Protein AF-A0A366HPL9-F1 (afdb_monomer)

Structure (mmCIF, N/CA/C/O backbone):
data_AF-A0A366HPL9-F1
#
_entry.id   AF-A0A366HPL9-F1
#
loop_
_atom_site.group_PDB
_atom_site.id
_atom_site.type_symbol
_atom_site.label_atom_id
_atom_site.label_alt_id
_atom_site.label_comp_id
_atom_site.label_asym_id
_atom_site.label_entity_id
_atom_site.label_seq_id
_atom_site.pdbx_PDB_ins_code
_atom_site.Cartn_x
_atom_site.Cartn_y
_atom_site.Cartn_z
_atom_site.occupancy
_atom_site.B_iso_or_equiv
_atom_site.auth_seq_id
_atom_site.auth_comp_id
_atom_site.auth_asym_id
_atom_site.auth_atom_id
_atom_site.pdbx_PDB_model_num
ATOM 1 N N . MET A 1 1 ? -25.272 -3.912 44.663 1.00 35.50 1 MET A N 1
ATOM 2 C CA . MET A 1 1 ? -25.477 -4.427 43.291 1.00 35.50 1 MET A CA 1
ATOM 3 C C . MET A 1 1 ? -24.813 -3.455 42.332 1.00 35.50 1 MET A C 1
ATOM 5 O O . MET A 1 1 ? -25.297 -2.343 42.187 1.00 35.50 1 MET A O 1
ATOM 9 N N . SER A 1 2 ? -23.649 -3.826 41.796 1.00 45.47 2 SER A N 1
ATOM 10 C CA . SER A 1 2 ? -22.889 -2.999 40.855 1.00 45.47 2 SER A CA 1
ATOM 11 C C . SER A 1 2 ? -23.469 -3.207 39.460 1.00 45.47 2 SER A C 1
ATOM 13 O O . SER A 1 2 ? -23.451 -4.325 38.949 1.00 45.47 2 SER A O 1
ATOM 15 N N . THR A 1 3 ? -24.053 -2.166 38.878 1.00 50.09 3 THR A N 1
ATOM 16 C CA . THR A 1 3 ? -24.554 -2.172 37.503 1.00 50.09 3 THR A CA 1
ATOM 17 C C . THR A 1 3 ? -23.370 -2.077 36.543 1.00 50.09 3 THR A C 1
ATOM 19 O O . THR A 1 3 ? -22.983 -1.008 36.078 1.00 50.09 3 THR A O 1
ATOM 22 N N . THR A 1 4 ? -22.764 -3.217 36.230 1.00 52.72 4 THR A N 1
ATOM 23 C CA . THR A 1 4 ? -21.850 -3.344 35.095 1.00 52.72 4 THR A CA 1
ATOM 24 C C . THR A 1 4 ? -22.645 -3.113 33.812 1.00 52.72 4 THR A C 1
ATOM 26 O O . THR A 1 4 ? -23.398 -3.976 33.386 1.00 52.72 4 THR A O 1
ATOM 29 N N . HIS A 1 5 ? -22.523 -1.925 33.210 1.00 53.41 5 HIS A N 1
ATOM 30 C CA . HIS A 1 5 ? -23.080 -1.611 31.891 1.00 53.41 5 HIS A CA 1
ATOM 31 C C . HIS A 1 5 ? -22.393 -2.466 30.807 1.00 53.41 5 HIS A C 1
ATOM 33 O O . HIS A 1 5 ? -21.278 -2.126 30.405 1.00 53.41 5 HIS A O 1
ATOM 39 N N . PRO A 1 6 ? -23.032 -3.518 30.259 1.00 53.22 6 PRO A N 1
ATOM 40 C CA . PRO A 1 6 ? -22.385 -4.401 29.287 1.00 53.22 6 PRO A CA 1
ATOM 41 C C . PRO A 1 6 ? -22.342 -3.768 27.885 1.00 53.22 6 PRO A C 1
ATOM 43 O O . PRO A 1 6 ? -21.485 -4.089 27.073 1.00 53.22 6 PRO A O 1
ATOM 46 N N . GLY A 1 7 ? -23.241 -2.821 27.588 1.00 58.72 7 GLY A N 1
ATOM 47 C CA . GLY A 1 7 ? -23.465 -2.334 26.220 1.00 58.72 7 GLY A CA 1
ATOM 48 C C . GLY A 1 7 ? -22.415 -1.368 25.656 1.00 58.72 7 GLY A C 1
ATOM 49 O O . GLY A 1 7 ? -22.238 -1.310 24.443 1.00 58.72 7 GLY A O 1
ATOM 50 N N . LYS A 1 8 ? -21.693 -0.610 26.494 1.00 62.06 8 LYS A N 1
ATOM 51 C CA . LYS A 1 8 ? -20.761 0.435 26.010 1.00 62.06 8 LYS A CA 1
ATOM 52 C C . LYS A 1 8 ? -19.436 -0.135 25.499 1.00 62.06 8 LYS A C 1
ATOM 54 O O . LYS A 1 8 ? -18.871 0.396 24.548 1.00 62.06 8 LYS A O 1
ATOM 59 N N . SER A 1 9 ? -18.959 -1.223 26.108 1.00 72.56 9 SER A N 1
ATOM 60 C CA . SER A 1 9 ? -17.674 -1.834 25.753 1.00 72.56 9 SER A CA 1
ATOM 61 C C . SER A 1 9 ? -17.713 -2.466 24.362 1.00 72.56 9 SER A C 1
ATOM 63 O O . SER A 1 9 ? -16.798 -2.238 23.579 1.00 72.56 9 SER A O 1
ATOM 65 N N . HIS A 1 10 ? -18.798 -3.162 24.012 1.00 78.94 10 HI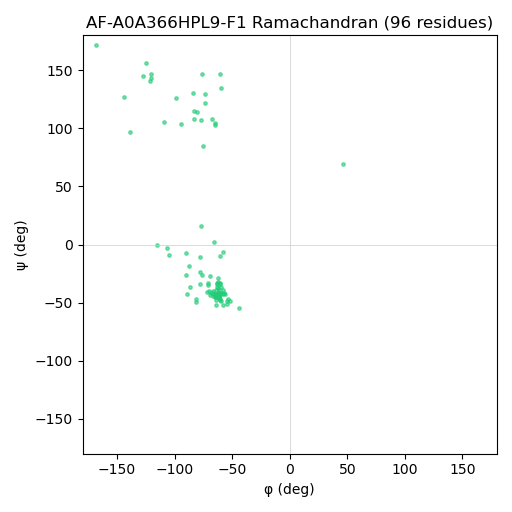S A N 1
ATOM 66 C CA . HIS A 1 10 ? -18.928 -3.800 22.701 1.00 78.94 10 HIS A CA 1
ATOM 67 C C . HIS A 1 10 ? -18.947 -2.790 21.551 1.00 78.94 10 HIS A C 1
ATOM 69 O O . HIS A 1 10 ? -18.274 -3.001 20.547 1.00 78.94 10 HIS A O 1
ATOM 75 N N . ILE A 1 11 ? -19.664 -1.673 21.703 1.00 85.06 11 ILE A N 1
ATOM 76 C CA . ILE A 1 11 ? -19.729 -0.623 20.675 1.00 85.06 11 ILE A CA 1
ATOM 77 C C . ILE A 1 11 ? -18.346 -0.002 20.448 1.00 85.06 11 ILE A C 1
ATOM 79 O O . ILE A 1 11 ? -17.932 0.166 19.303 1.00 85.06 11 ILE A O 1
ATOM 83 N N . ALA A 1 12 ? -17.611 0.285 21.526 1.00 87.00 12 ALA A N 1
ATOM 84 C CA . ALA A 1 12 ? -16.253 0.812 21.431 1.00 87.00 12 ALA A CA 1
ATOM 85 C C . ALA A 1 12 ? -15.305 -0.173 20.728 1.00 87.00 12 ALA A C 1
ATOM 87 O O . ALA A 1 12 ? -14.525 0.234 19.870 1.00 87.00 12 ALA A O 1
ATOM 88 N N . THR A 1 13 ? -15.406 -1.470 21.033 1.00 90.25 13 THR A N 1
ATOM 89 C CA . THR A 1 13 ? -14.624 -2.513 20.357 1.00 90.25 13 THR A CA 1
ATOM 90 C C . THR A 1 13 ? -14.937 -2.580 18.864 1.00 90.25 13 THR A C 1
ATOM 92 O O . THR A 1 13 ? -14.014 -2.608 18.056 1.00 90.25 13 THR A O 1
ATOM 95 N N . TRP A 1 14 ? -16.213 -2.557 18.476 1.00 92.62 14 TRP A N 1
ATOM 96 C CA . TRP A 1 14 ? -16.606 -2.575 17.064 1.00 92.62 14 TRP A CA 1
ATOM 97 C C . TRP A 1 14 ? -16.136 -1.332 16.310 1.00 92.62 14 TRP A C 1
ATOM 99 O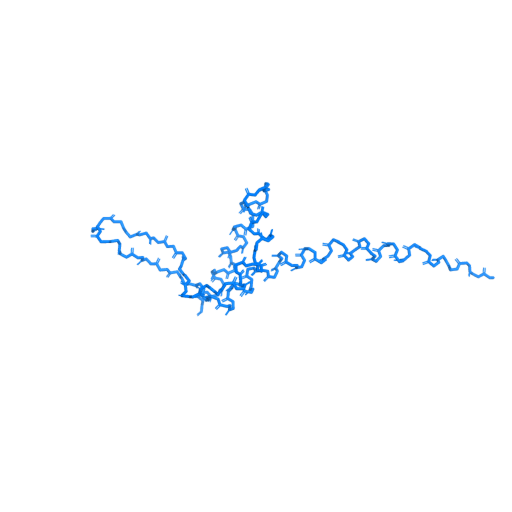 O . TRP A 1 14 ? -15.585 -1.460 15.220 1.00 92.62 14 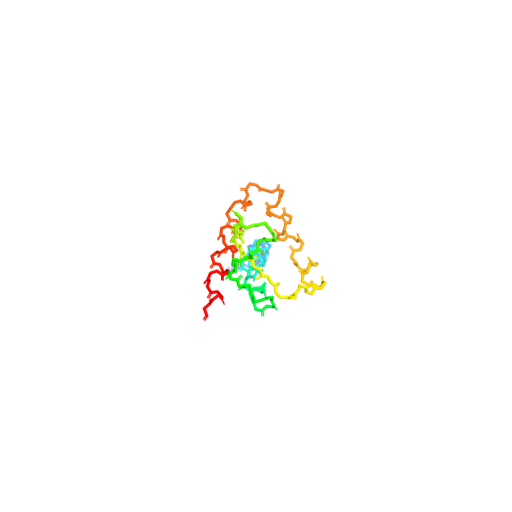TRP A O 1
ATOM 109 N N . ALA A 1 15 ? -16.285 -0.145 16.900 1.00 92.00 15 ALA A N 1
ATOM 110 C CA . ALA A 1 15 ? -15.779 1.093 16.313 1.00 92.00 15 ALA A CA 1
ATOM 111 C C . ALA A 1 15 ? -14.254 1.044 16.119 1.00 92.00 15 ALA A C 1
ATOM 113 O O . ALA A 1 15 ? -13.750 1.439 15.069 1.00 92.00 15 ALA A O 1
ATOM 114 N N . LEU A 1 16 ? -13.524 0.504 17.102 1.00 92.94 16 LEU A N 1
ATOM 115 C CA . LEU A 1 16 ? -12.081 0.324 16.999 1.00 92.94 16 LEU A CA 1
ATOM 116 C C . LEU A 1 16 ? -11.720 -0.655 15.880 1.00 92.94 16 LEU A C 1
ATOM 118 O O . LEU A 1 16 ? -10.831 -0.356 15.097 1.00 92.94 16 LEU A O 1
ATOM 122 N N . LEU A 1 17 ? -12.406 -1.796 15.775 1.00 92.69 17 LEU A N 1
ATOM 123 C CA . LEU A 1 17 ? -12.145 -2.788 14.728 1.00 92.69 17 LEU A CA 1
ATOM 124 C C . LEU A 1 17 ? -12.398 -2.220 13.329 1.00 92.69 17 LEU A C 1
ATOM 126 O O . LEU A 1 17 ? -11.573 -2.414 12.438 1.00 92.69 17 LEU A O 1
ATOM 130 N N . LEU A 1 18 ? -13.491 -1.474 13.154 1.00 93.88 18 LEU A N 1
ATOM 131 C CA . LEU A 1 18 ? -13.831 -0.831 11.883 1.00 93.88 18 LEU A CA 1
ATOM 132 C C . LEU A 1 18 ? -12.782 0.194 11.435 1.00 93.88 18 LEU A C 1
ATOM 134 O O . LEU A 1 18 ? -12.609 0.387 10.237 1.00 93.88 18 LEU A O 1
ATOM 138 N N . LEU A 1 19 ? -12.067 0.826 12.368 1.00 92.81 19 LEU A N 1
ATOM 139 C CA . LEU A 1 19 ? -10.974 1.753 12.057 1.00 92.81 19 LEU A CA 1
ATOM 140 C C . LEU A 1 19 ? -9.621 1.044 11.930 1.00 92.81 19 LEU A C 1
ATOM 142 O O . LEU A 1 19 ? -8.841 1.333 11.025 1.00 92.81 19 LEU A O 1
ATOM 146 N N . ALA A 1 20 ? -9.338 0.109 12.833 1.00 93.94 20 ALA A N 1
ATOM 147 C CA . ALA A 1 20 ? -8.053 -0.563 12.927 1.00 93.94 20 ALA A CA 1
ATOM 148 C C . ALA A 1 20 ? -7.815 -1.507 11.749 1.00 93.94 20 ALA A C 1
ATOM 150 O O . ALA A 1 20 ? -6.701 -1.551 11.242 1.00 93.94 20 ALA A O 1
ATOM 151 N N . VAL A 1 21 ? -8.833 -2.242 11.287 1.00 94.50 21 VAL A N 1
ATOM 152 C CA . VAL A 1 21 ? -8.662 -3.215 10.198 1.00 94.50 21 VAL A CA 1
ATOM 153 C C . VAL A 1 21 ? -8.250 -2.534 8.883 1.00 94.50 21 VAL A C 1
ATOM 155 O O . VAL A 1 21 ? -7.213 -2.922 8.343 1.00 94.50 21 VAL A O 1
ATOM 158 N N . PRO A 1 22 ? -8.949 -1.492 8.385 1.00 92.81 22 PRO A N 1
ATOM 159 C CA . PRO A 1 22 ? -8.513 -0.776 7.185 1.00 92.81 22 PRO A CA 1
ATOM 160 C C . PRO A 1 22 ? -7.143 -0.117 7.355 1.00 92.81 22 PRO A C 1
ATOM 162 O O . PRO A 1 22 ? -6.322 -0.153 6.441 1.00 92.81 22 PRO A O 1
ATOM 165 N N . LEU A 1 23 ? -6.870 0.447 8.538 1.00 93.62 23 LEU A N 1
ATOM 166 C CA . LEU A 1 23 ? -5.592 1.092 8.824 1.00 93.62 23 LEU A CA 1
ATOM 167 C C . LEU A 1 23 ? -4.431 0.090 8.778 1.00 93.62 23 LEU A C 1
ATOM 169 O O . LEU A 1 23 ? -3.420 0.341 8.127 1.00 93.62 23 LEU A O 1
ATOM 173 N N . LEU A 1 24 ? -4.579 -1.060 9.436 1.00 95.00 24 LEU A N 1
ATOM 174 C CA . LEU A 1 24 ? -3.578 -2.127 9.424 1.00 95.00 24 LEU A CA 1
ATOM 175 C C . LEU A 1 24 ? -3.394 -2.709 8.022 1.00 95.00 24 LEU A C 1
ATOM 177 O O . LEU A 1 24 ? -2.264 -2.976 7.616 1.00 95.00 24 LEU A O 1
ATOM 181 N N . TYR A 1 25 ? -4.476 -2.863 7.258 1.00 94.69 25 TYR A N 1
ATOM 182 C CA . TYR A 1 25 ? -4.394 -3.273 5.859 1.00 94.69 25 TYR A CA 1
ATOM 183 C C . TYR A 1 25 ? -3.538 -2.285 5.046 1.00 94.69 25 TYR A C 1
ATOM 185 O O . TYR A 1 25 ? -2.541 -2.684 4.448 1.00 94.69 25 TYR A O 1
ATOM 193 N N . VAL A 1 26 ? -3.828 -0.983 5.115 1.00 94.44 26 VAL A N 1
ATOM 194 C CA . VAL A 1 26 ? -3.050 0.054 4.415 1.00 94.44 26 VAL A CA 1
ATOM 195 C C . VAL A 1 26 ? -1.568 0.033 4.805 1.00 94.44 26 VAL A C 1
ATOM 197 O O . VAL A 1 26 ? -0.698 0.141 3.940 1.00 94.44 26 VAL A O 1
ATOM 200 N N . LEU A 1 27 ? -1.266 -0.147 6.092 1.00 94.25 27 LEU A N 1
ATOM 201 C CA . LEU A 1 27 ? 0.112 -0.196 6.588 1.00 94.25 27 LEU A CA 1
ATOM 202 C C . LEU A 1 27 ? 0.870 -1.457 6.142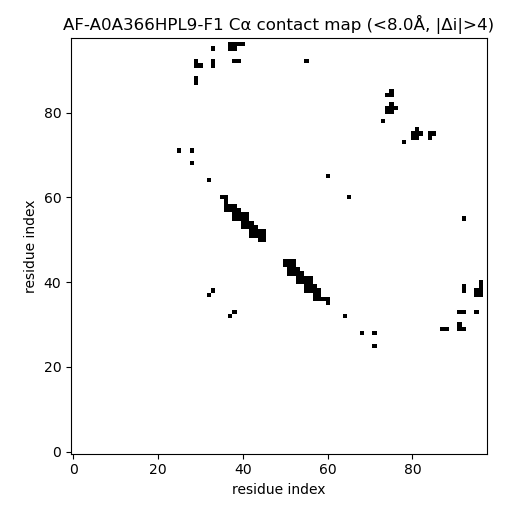 1.00 94.25 27 LEU A C 1
ATOM 204 O O . LEU A 1 27 ? 2.092 -1.431 6.019 1.00 94.25 27 LEU A O 1
ATOM 208 N N . THR A 1 28 ? 0.173 -2.563 5.887 1.00 95.62 28 THR A N 1
ATOM 209 C CA . THR A 1 28 ? 0.811 -3.839 5.524 1.00 95.62 28 THR A CA 1
ATOM 210 C C . THR A 1 28 ? 1.010 -4.013 4.023 1.00 95.62 28 THR A C 1
ATOM 212 O O . THR A 1 28 ? 1.941 -4.712 3.624 1.00 95.62 28 THR A O 1
ATOM 215 N N . VAL A 1 29 ? 0.200 -3.368 3.177 1.00 95.38 29 VAL A N 1
ATOM 216 C CA . VAL A 1 29 ? 0.252 -3.550 1.716 1.00 95.38 29 VAL A CA 1
ATOM 217 C C . VAL A 1 29 ? 1.653 -3.313 1.122 1.00 95.38 29 VAL A C 1
ATOM 219 O O . VAL A 1 29 ? 2.146 -4.219 0.445 1.00 95.38 29 VAL A O 1
ATOM 222 N N . PRO A 1 30 ? 2.366 -2.200 1.390 1.00 93.25 30 PRO A N 1
ATOM 223 C CA . PRO A 1 30 ? 3.708 -2.006 0.831 1.00 93.25 30 PRO A CA 1
ATOM 224 C C . PRO A 1 30 ? 4.737 -3.043 1.297 1.00 93.25 30 PRO A C 1
ATOM 226 O O . PRO A 1 30 ? 5.616 -3.432 0.526 1.00 93.25 30 PRO A O 1
ATOM 229 N N . ALA A 1 31 ? 4.610 -3.537 2.533 1.00 93.44 31 ALA A N 1
ATOM 230 C CA . ALA A 1 31 ? 5.454 -4.615 3.041 1.00 93.44 31 ALA A CA 1
ATOM 231 C C . ALA A 1 31 ? 5.178 -5.936 2.302 1.00 93.44 31 ALA A C 1
ATOM 233 O O . ALA A 1 31 ? 6.114 -6.632 1.910 1.00 93.44 31 ALA A O 1
ATOM 234 N N . VAL A 1 32 ? 3.906 -6.259 2.041 1.00 94.12 32 VAL A N 1
ATOM 235 C CA . VAL A 1 32 ? 3.527 -7.424 1.223 1.00 94.12 32 VAL A CA 1
ATOM 236 C C . VAL A 1 32 ? 4.091 -7.293 -0.192 1.00 94.12 32 VAL A C 1
ATOM 238 O O . VAL A 1 32 ? 4.727 -8.231 -0.671 1.00 94.12 32 VAL A O 1
ATOM 241 N N . MET A 1 33 ? 3.944 -6.126 -0.833 1.00 91.81 33 MET A N 1
ATOM 242 C CA . MET A 1 33 ? 4.539 -5.866 -2.150 1.00 91.81 33 MET A CA 1
ATOM 243 C C . MET A 1 33 ? 6.051 -6.132 -2.129 1.00 91.81 33 MET A C 1
ATOM 245 O O . MET A 1 33 ? 6.551 -6.882 -2.962 1.00 91.81 33 MET A O 1
ATOM 249 N N . CYS A 1 34 ? 6.777 -5.596 -1.144 1.00 90.88 34 CYS A N 1
ATOM 250 C CA . CYS A 1 34 ? 8.212 -5.840 -0.985 1.00 90.88 34 CYS A CA 1
ATOM 251 C C . CYS A 1 34 ? 8.584 -7.329 -0.979 1.00 90.88 34 CYS A C 1
ATOM 253 O O . CYS A 1 34 ? 9.503 -7.741 -1.686 1.00 90.88 34 CYS A O 1
ATOM 255 N N . ILE A 1 35 ? 7.877 -8.128 -0.177 1.00 90.44 35 ILE A N 1
ATOM 256 C CA . ILE A 1 35 ? 8.172 -9.554 0.004 1.00 90.44 35 ILE A CA 1
ATOM 257 C C . ILE A 1 35 ? 7.904 -10.334 -1.287 1.00 90.44 35 ILE A C 1
ATOM 259 O O . ILE A 1 35 ? 8.675 -11.231 -1.636 1.00 90.44 35 ILE A O 1
ATOM 263 N N . VAL A 1 36 ? 6.823 -9.987 -1.989 1.00 91.56 36 VAL A N 1
ATOM 264 C CA . VAL A 1 36 ? 6.344 -10.730 -3.158 1.00 91.56 36 VAL A CA 1
ATOM 265 C C . VAL A 1 36 ? 7.120 -10.366 -4.421 1.00 91.56 36 VAL A C 1
ATOM 267 O O . VAL A 1 36 ? 7.573 -11.267 -5.122 1.00 91.56 36 VAL A O 1
ATOM 270 N N . VAL A 1 37 ? 7.282 -9.071 -4.720 1.00 88.88 37 VAL A N 1
ATOM 271 C CA . VAL A 1 37 ? 7.793 -8.620 -6.031 1.00 88.88 37 VAL A CA 1
ATOM 272 C C . VAL A 1 37 ? 9.241 -8.142 -6.013 1.00 88.88 37 VAL A C 1
ATOM 274 O O . VAL A 1 37 ? 9.799 -7.906 -7.083 1.00 88.88 37 VAL A O 1
ATOM 277 N N . ARG A 1 38 ? 9.837 -8.005 -4.816 1.00 86.00 38 ARG A N 1
ATOM 278 C CA . ARG A 1 38 ? 11.243 -7.626 -4.584 1.00 86.00 38 ARG A CA 1
ATOM 279 C C . ARG A 1 38 ? 11.679 -6.431 -5.443 1.00 86.00 38 ARG A C 1
ATOM 281 O O . ARG A 1 38 ? 12.447 -6.592 -6.391 1.00 86.00 38 ARG A O 1
ATOM 288 N N . PRO A 1 39 ? 11.148 -5.234 -5.147 1.00 85.56 39 PRO A N 1
ATOM 289 C CA . PRO A 1 39 ? 11.458 -4.040 -5.917 1.00 85.56 39 PRO A CA 1
ATOM 290 C C . PRO A 1 39 ? 12.960 -3.759 -5.858 1.00 85.56 39 PRO A C 1
ATOM 292 O O . PRO A 1 39 ? 13.556 -3.792 -4.785 1.00 85.56 39 PRO A O 1
ATOM 295 N N . ARG A 1 40 ? 13.549 -3.453 -7.012 1.00 84.44 40 ARG A N 1
ATOM 296 C CA . ARG A 1 40 ? 14.958 -3.077 -7.144 1.00 84.44 40 ARG A CA 1
ATOM 297 C C . ARG A 1 40 ? 15.091 -1.703 -7.772 1.00 84.44 40 ARG A C 1
ATOM 299 O O . ARG A 1 40 ? 14.357 -1.370 -8.711 1.00 84.44 40 ARG A O 1
ATOM 306 N N . TRP A 1 41 ? 16.033 -0.901 -7.290 1.00 83.06 41 TRP A N 1
ATOM 307 C CA . TRP A 1 41 ? 16.336 0.372 -7.934 1.00 83.06 41 TRP A CA 1
ATOM 308 C C . TRP A 1 41 ? 17.237 0.129 -9.146 1.00 83.06 41 TRP A C 1
ATOM 310 O O . TRP A 1 41 ? 18.390 -0.280 -9.012 1.00 83.06 41 TRP A O 1
ATOM 320 N N . SER A 1 42 ? 16.732 0.387 -10.354 1.00 78.56 42 SER A N 1
ATOM 321 C CA . SER A 1 42 ? 17.518 0.211 -11.578 1.00 78.56 42 SER A CA 1
ATOM 322 C C . SER A 1 42 ? 17.506 1.459 -12.450 1.00 78.56 42 SER A C 1
ATOM 324 O O . SER A 1 42 ? 16.518 2.188 -12.552 1.00 78.56 42 SER A O 1
ATOM 326 N N . GLY A 1 43 ? 18.637 1.706 -13.109 1.00 70.50 43 GLY A N 1
ATOM 327 C CA . GLY A 1 43 ? 18.704 2.606 -14.250 1.00 70.50 43 GLY A CA 1
ATOM 328 C C . GLY A 1 43 ? 18.564 1.785 -15.522 1.00 70.50 43 GLY A C 1
ATOM 329 O O . GLY A 1 43 ? 19.528 1.146 -15.935 1.00 70.50 43 GLY A O 1
ATOM 330 N N . MET A 1 44 ? 17.396 1.811 -16.164 1.00 58.19 44 MET A N 1
ATOM 331 C CA . MET A 1 44 ? 17.277 1.231 -17.501 1.00 58.19 44 MET A CA 1
ATOM 332 C C . MET A 1 44 ? 17.974 2.159 -18.497 1.00 58.19 44 MET A C 1
ATOM 334 O O . MET A 1 44 ? 17.639 3.344 -18.612 1.00 58.19 44 MET A O 1
ATOM 338 N N . ALA A 1 45 ? 18.959 1.626 -19.218 1.00 53.41 45 ALA A N 1
ATOM 339 C CA . ALA A 1 45 ? 19.481 2.286 -20.402 1.00 53.41 45 ALA A CA 1
ATOM 340 C C . ALA A 1 45 ? 18.371 2.269 -21.459 1.00 53.41 45 ALA A C 1
ATOM 342 O O . ALA A 1 45 ? 18.033 1.217 -21.997 1.00 53.41 45 ALA A O 1
ATOM 343 N N . SER A 1 46 ? 17.764 3.423 -21.739 1.00 53.75 46 SER A N 1
ATOM 344 C CA . SER A 1 46 ? 16.888 3.529 -22.904 1.00 53.75 46 SER A CA 1
ATOM 345 C C . SER A 1 46 ? 17.708 3.234 -24.160 1.00 53.75 46 SER A C 1
ATOM 347 O O . SER A 1 46 ? 18.862 3.645 -24.257 1.00 53.75 46 SER A O 1
ATOM 349 N N . ALA A 1 47 ? 17.092 2.630 -25.179 1.00 54.84 47 ALA A N 1
ATOM 350 C CA . ALA A 1 47 ? 17.700 2.445 -26.505 1.00 54.84 47 ALA A CA 1
ATOM 351 C C . ALA A 1 47 ? 18.140 3.768 -27.183 1.00 54.84 47 ALA A C 1
ATOM 353 O O . ALA A 1 47 ? 18.775 3.757 -28.234 1.00 54.84 47 ALA A O 1
ATOM 354 N N . ARG A 1 48 ? 17.813 4.924 -26.585 1.00 52.62 48 ARG A N 1
ATOM 355 C CA . ARG A 1 48 ? 18.358 6.238 -26.933 1.00 52.62 48 ARG A CA 1
ATOM 356 C C . ARG A 1 48 ? 19.487 6.610 -25.959 1.00 52.62 48 ARG A C 1
ATOM 358 O O . ARG A 1 48 ? 19.221 6.687 -24.759 1.00 52.62 48 ARG A O 1
ATOM 365 N N . PRO A 1 49 ? 20.691 6.957 -26.448 1.00 52.69 49 PRO A N 1
ATOM 366 C CA . PRO A 1 49 ? 21.893 7.152 -25.628 1.00 52.69 49 PRO A CA 1
ATOM 367 C C . PRO A 1 49 ? 21.854 8.334 -24.638 1.00 52.69 49 PRO A C 1
ATOM 369 O O . PRO A 1 49 ? 22.835 8.562 -23.941 1.00 52.69 49 PRO A O 1
ATOM 372 N N . SER A 1 50 ? 20.754 9.092 -24.536 1.00 54.06 50 SER A N 1
ATOM 373 C CA . SER A 1 50 ? 20.681 10.316 -23.721 1.00 54.06 50 SER A CA 1
ATOM 374 C C . SER A 1 50 ? 19.718 10.283 -22.527 1.00 54.06 50 SER A C 1
ATOM 376 O O . SER A 1 50 ? 19.634 11.282 -21.814 1.00 54.06 50 SER A O 1
ATOM 378 N N . LYS A 1 51 ? 18.988 9.185 -22.265 1.00 52.72 51 LYS A N 1
ATOM 379 C CA . LYS A 1 51 ? 18.061 9.111 -21.115 1.00 52.72 51 LYS A CA 1
ATOM 380 C C . LYS A 1 51 ? 18.121 7.761 -20.401 1.00 52.72 51 LYS A C 1
ATOM 382 O O . LYS A 1 51 ? 17.450 6.805 -20.784 1.00 52.72 51 LYS A O 1
ATOM 387 N N . THR A 1 52 ? 18.900 7.699 -19.326 1.00 58.62 52 THR A N 1
ATOM 388 C CA . THR A 1 52 ? 18.745 6.671 -18.295 1.00 58.62 52 THR A CA 1
ATOM 389 C C . THR A 1 52 ? 17.550 7.048 -17.423 1.00 58.62 52 THR A C 1
ATOM 391 O O . THR A 1 52 ? 17.606 8.005 -16.651 1.00 58.62 52 THR A O 1
ATOM 394 N N . THR A 1 53 ? 16.441 6.324 -17.562 1.00 64.56 53 THR A N 1
ATOM 395 C CA . THR A 1 53 ? 15.289 6.502 -16.671 1.00 64.56 53 THR A CA 1
ATOM 396 C C . THR A 1 53 ? 15.575 5.685 -15.418 1.00 64.56 53 THR A C 1
ATOM 398 O O . THR A 1 53 ? 15.619 4.456 -15.469 1.00 64.56 53 THR A O 1
ATOM 401 N N . LYS A 1 54 ? 15.862 6.369 -14.306 1.00 74.44 54 LYS A N 1
ATOM 402 C CA . LYS A 1 54 ? 16.036 5.729 -12.997 1.00 74.44 54 LYS A CA 1
ATOM 403 C C . LYS A 1 54 ? 14.666 5.534 -12.367 1.00 74.44 54 LYS A C 1
ATOM 405 O O . LYS A 1 54 ? 13.890 6.487 -12.302 1.00 74.44 54 LYS A O 1
ATOM 410 N N . GLY A 1 55 ? 14.387 4.328 -11.897 1.00 80.75 55 GLY A N 1
ATOM 411 C CA . GLY A 1 55 ? 13.130 4.026 -11.236 1.00 80.75 55 GLY A CA 1
ATOM 412 C C . GLY A 1 55 ? 13.146 2.6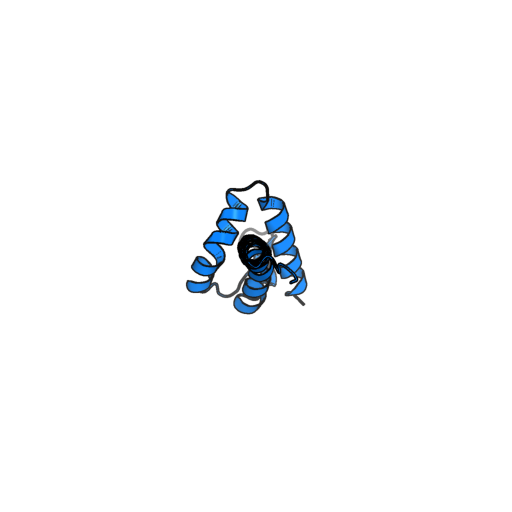76 -10.540 1.00 80.75 55 GLY A C 1
ATOM 413 O O . GLY A 1 55 ? 14.077 1.881 -10.683 1.00 80.75 55 GLY A O 1
ATOM 414 N N . TRP A 1 56 ? 12.083 2.437 -9.783 1.00 82.44 56 TRP A N 1
ATOM 415 C CA . TRP A 1 56 ? 11.803 1.134 -9.205 1.00 82.44 56 TRP A CA 1
ATOM 416 C C . TRP A 1 56 ? 11.322 0.183 -10.294 1.00 82.44 56 TRP A C 1
ATOM 418 O O . TRP A 1 56 ? 10.410 0.513 -11.051 1.00 82.44 56 TRP A O 1
ATOM 428 N N . VAL A 1 57 ? 11.936 -0.991 -10.357 1.00 83.38 57 VAL A N 1
ATOM 429 C CA . VAL A 1 57 ? 11.497 -2.102 -11.202 1.00 83.38 57 VAL A CA 1
ATOM 430 C C . VAL A 1 57 ? 11.190 -3.307 -10.334 1.00 83.38 57 VAL A C 1
ATOM 432 O O . VAL A 1 57 ? 11.837 -3.531 -9.313 1.00 83.38 57 VAL A O 1
ATOM 435 N N . THR A 1 58 ? 10.208 -4.088 -10.760 1.00 83.00 58 THR A N 1
ATOM 436 C CA . THR A 1 58 ? 9.768 -5.322 -10.112 1.00 83.00 58 THR A CA 1
ATOM 437 C C . THR A 1 58 ? 9.919 -6.471 -11.106 1.00 83.00 58 THR A C 1
ATOM 439 O O . THR A 1 58 ? 9.752 -6.272 -12.310 1.00 83.00 58 THR A O 1
ATOM 442 N N . ASP A 1 59 ? 10.299 -7.659 -10.632 1.00 73.88 59 ASP A N 1
ATOM 443 C CA . ASP A 1 59 ? 10.629 -8.776 -11.531 1.00 73.88 59 ASP A CA 1
ATOM 444 C C . ASP A 1 59 ? 9.381 -9.509 -12.035 1.00 73.88 59 ASP A C 1
ATOM 446 O O . ASP A 1 59 ? 9.244 -9.775 -13.228 1.00 73.88 59 ASP A O 1
ATOM 450 N N . HIS A 1 60 ? 8.459 -9.826 -11.127 1.00 83.06 60 HIS A N 1
ATOM 451 C CA . HIS A 1 60 ? 7.210 -10.506 -11.447 1.00 83.06 60 HIS A CA 1
ATOM 452 C C . HIS A 1 60 ? 6.086 -9.975 -10.563 1.00 83.06 60 HIS A C 1
ATOM 454 O O . HIS A 1 60 ? 6.213 -9.958 -9.339 1.00 83.06 60 HIS A O 1
ATOM 460 N N . TRP A 1 61 ? 4.988 -9.552 -11.188 1.00 87.50 61 TRP A N 1
ATOM 461 C CA . TRP A 1 61 ? 3.789 -9.087 -10.500 1.00 87.50 61 TRP A CA 1
ATOM 462 C C . TRP A 1 61 ? 2.670 -10.118 -10.682 1.00 87.50 61 TRP A C 1
ATOM 464 O O . TRP A 1 61 ? 2.130 -10.219 -11.782 1.00 87.50 61 TRP A O 1
ATOM 474 N N . PRO A 1 62 ? 2.335 -10.914 -9.654 1.00 91.69 62 PRO A N 1
ATOM 475 C CA . PRO A 1 62 ? 1.314 -11.941 -9.793 1.00 91.69 62 PRO A CA 1
ATOM 476 C C . PRO A 1 62 ? -0.097 -11.335 -9.790 1.00 91.69 62 PRO A C 1
ATOM 478 O O . PRO A 1 62 ? -0.367 -10.369 -9.075 1.00 91.69 62 PRO A O 1
ATOM 481 N N . ASP A 1 63 ? -1.022 -11.945 -10.533 1.00 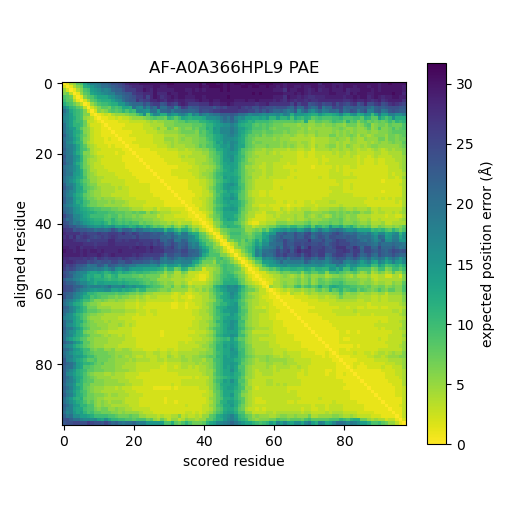93.62 63 ASP A N 1
ATOM 482 C CA . ASP A 1 63 ? -2.386 -11.419 -10.724 1.00 93.62 63 ASP A CA 1
ATOM 483 C C . ASP A 1 63 ? -3.146 -11.223 -9.408 1.00 93.62 63 ASP A C 1
ATOM 485 O O . ASP A 1 63 ? -3.835 -10.221 -9.215 1.00 93.62 63 ASP A O 1
ATOM 489 N N . TRP A 1 64 ? -2.976 -12.148 -8.458 1.00 94.75 64 TRP A N 1
ATOM 490 C CA . TRP A 1 64 ? -3.623 -12.049 -7.150 1.00 94.75 64 TRP A CA 1
ATOM 491 C C . TRP A 1 64 ? -3.169 -10.809 -6.375 1.00 94.75 64 TRP A C 1
ATOM 493 O O . TRP A 1 64 ? -3.958 -10.242 -5.622 1.00 94.75 64 TRP A O 1
ATOM 503 N N . LEU A 1 65 ? -1.917 -10.371 -6.558 1.00 93.50 65 LEU A N 1
ATOM 504 C CA . LEU A 1 65 ? -1.393 -9.189 -5.883 1.00 93.50 65 LEU A CA 1
ATOM 505 C C . LEU A 1 65 ? -2.028 -7.924 -6.458 1.00 93.50 65 LEU A C 1
ATOM 507 O O . LEU A 1 65 ? -2.284 -6.987 -5.713 1.00 93.50 65 LEU A O 1
ATOM 511 N N . ASN A 1 66 ? -2.344 -7.912 -7.757 1.00 91.31 66 ASN A N 1
ATOM 512 C CA . ASN A 1 66 ? -3.076 -6.806 -8.366 1.00 91.31 66 ASN A CA 1
ATOM 513 C C . ASN A 1 66 ? -4.451 -6.619 -7.705 1.00 91.31 66 ASN A C 1
ATOM 515 O O . ASN A 1 66 ? -4.772 -5.523 -7.255 1.00 91.31 66 ASN A O 1
ATOM 519 N N . VAL A 1 67 ? -5.206 -7.712 -7.551 1.00 94.69 67 VAL A N 1
ATOM 520 C CA . VAL A 1 67 ? -6.507 -7.696 -6.859 1.00 94.69 67 VAL A CA 1
ATOM 521 C C . VAL A 1 67 ? -6.338 -7.330 -5.382 1.00 94.69 67 VAL A C 1
ATOM 523 O O . VAL A 1 67 ? -7.078 -6.508 -4.850 1.00 94.69 67 VAL A O 1
ATOM 526 N N . TYR A 1 68 ? -5.329 -7.893 -4.710 1.00 94.06 68 TYR A N 1
ATOM 527 C CA . TYR A 1 68 ? -5.051 -7.591 -3.307 1.00 94.06 68 TYR A CA 1
ATOM 528 C C . TYR A 1 68 ? -4.731 -6.111 -3.073 1.00 94.06 68 TYR A C 1
ATOM 530 O O . TYR A 1 68 ? -5.078 -5.592 -2.018 1.00 94.06 68 TYR A O 1
ATOM 538 N N . CYS A 1 69 ? -4.075 -5.435 -4.019 1.00 94.75 69 CYS A N 1
ATOM 539 C CA . CYS A 1 69 ? -3.670 -4.035 -3.903 1.00 94.75 69 CYS A CA 1
ATOM 540 C C . CYS A 1 69 ? -4.714 -3.036 -4.417 1.00 94.75 69 CYS A C 1
ATOM 542 O O . CYS A 1 69 ? -4.533 -1.840 -4.208 1.00 94.75 69 CYS A O 1
ATOM 544 N N . GLU A 1 70 ? -5.799 -3.481 -5.049 1.00 95.06 70 GLU A N 1
ATOM 545 C CA . GLU A 1 70 ? -6.806 -2.599 -5.651 1.00 95.06 70 GLU A CA 1
ATOM 546 C C . GLU A 1 70 ? -7.369 -1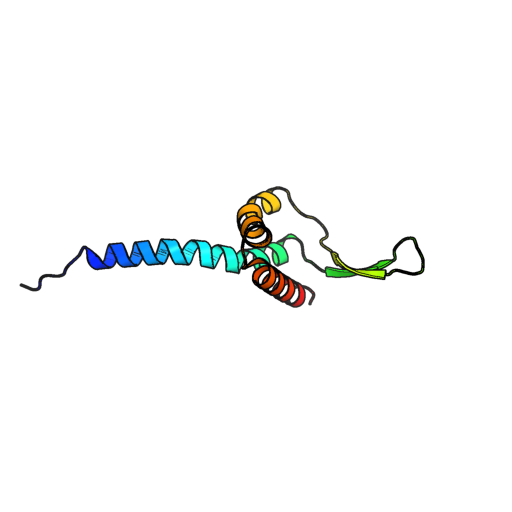.547 -4.669 1.00 95.06 70 GLU A C 1
ATOM 548 O O . GLU A 1 70 ? -7.334 -0.363 -5.008 1.00 95.06 70 GLU A O 1
ATOM 553 N N . PRO A 1 71 ? -7.772 -1.883 -3.425 1.00 94.50 71 PRO A N 1
ATOM 554 C CA . PRO A 1 71 ? -8.233 -0.872 -2.468 1.00 94.50 71 PRO A CA 1
ATOM 555 C C . PRO 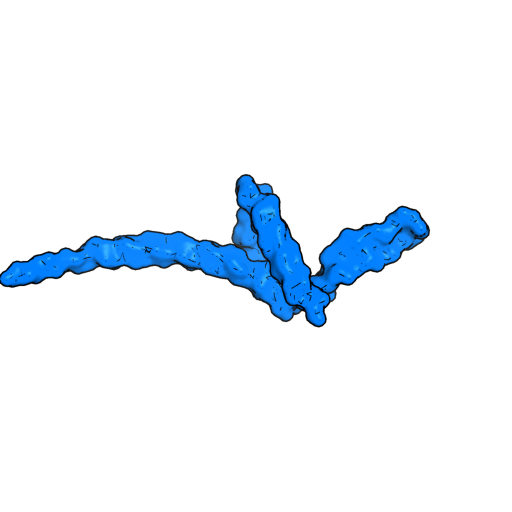A 1 71 ? -7.146 0.140 -2.078 1.00 94.50 71 PRO A C 1
ATOM 557 O O . PRO A 1 71 ? -7.432 1.313 -1.836 1.00 94.50 71 PRO A O 1
ATOM 560 N N . TYR A 1 72 ? -5.891 -0.307 -2.004 1.00 94.81 72 TYR A N 1
ATOM 561 C CA . TYR A 1 72 ? -4.751 0.563 -1.724 1.00 94.81 72 TYR A CA 1
ATOM 562 C C . TYR A 1 72 ? -4.479 1.515 -2.894 1.00 94.81 72 TYR A C 1
ATOM 564 O O . TYR A 1 72 ? -4.270 2.704 -2.673 1.00 94.81 72 TYR A O 1
ATOM 572 N N . ASN A 1 73 ? -4.532 1.012 -4.128 1.00 93.88 73 ASN A N 1
ATOM 573 C CA . ASN A 1 73 ? -4.356 1.816 -5.337 1.00 93.88 73 ASN A CA 1
ATOM 574 C C . ASN A 1 73 ? -5.483 2.842 -5.479 1.00 93.88 73 ASN A C 1
ATOM 576 O O . ASN A 1 73 ? -5.211 4.013 -5.707 1.00 93.88 73 ASN A O 1
ATOM 580 N N . TRP A 1 74 ? -6.730 2.446 -5.212 1.00 95.56 74 TRP A N 1
ATOM 581 C CA . TRP A 1 74 ? -7.850 3.381 -5.160 1.00 95.56 74 TRP A CA 1
ATOM 582 C C . TRP A 1 74 ? -7.602 4.520 -4.157 1.00 95.56 74 TRP A C 1
ATOM 584 O O . TRP A 1 74 ? -7.824 5.682 -4.481 1.00 95.56 74 TRP A O 1
ATOM 594 N N . LEU A 1 75 ? -7.068 4.228 -2.961 1.00 94.06 75 LEU A N 1
ATOM 595 C CA . LEU A 1 75 ? -6.690 5.276 -2.002 1.00 94.06 75 LEU A CA 1
ATOM 596 C C . LEU A 1 75 ? -5.593 6.200 -2.544 1.00 94.06 75 LEU A C 1
ATOM 598 O O . LEU A 1 75 ? -5.610 7.397 -2.254 1.00 94.06 75 LEU A O 1
ATOM 602 N N . VAL A 1 76 ? -4.631 5.650 -3.285 1.00 94.19 76 VAL A N 1
ATOM 603 C CA . VAL A 1 76 ? -3.544 6.422 -3.893 1.00 94.19 76 VAL A CA 1
ATOM 604 C C . VAL A 1 76 ? -4.073 7.368 -4.970 1.00 94.19 76 VAL A C 1
ATOM 606 O O . VAL A 1 76 ? -3.675 8.533 -4.998 1.00 94.19 76 VAL A O 1
ATOM 609 N N . ASP A 1 77 ? -4.967 6.876 -5.821 1.00 95.75 77 ASP A N 1
ATOM 610 C CA . ASP A 1 77 ? -5.396 7.568 -7.036 1.00 95.75 77 ASP A CA 1
ATOM 611 C C . ASP A 1 77 ? -6.563 8.535 -6.785 1.00 95.75 77 ASP A C 1
ATOM 613 O O . ASP A 1 77 ? -6.599 9.626 -7.352 1.00 95.75 77 ASP A O 1
ATOM 617 N N . GLU A 1 78 ? -7.492 8.174 -5.894 1.00 96.00 78 GLU A N 1
ATOM 618 C CA . GLU A 1 78 ? -8.781 8.866 -5.744 1.00 96.00 78 GLU A CA 1
ATOM 619 C C . GLU A 1 78 ? -8.880 9.730 -4.480 1.00 96.00 78 GLU A C 1
ATOM 621 O O . GLU A 1 78 ? -9.892 10.400 -4.255 1.00 96.00 78 GLU A O 1
ATOM 626 N N . THR A 1 79 ? -7.852 9.744 -3.621 1.00 93.31 79 THR A N 1
ATOM 627 C CA . THR A 1 79 ? -7.894 10.515 -2.369 1.00 93.31 79 THR A CA 1
ATOM 628 C C . THR A 1 79 ? -6.728 11.491 -2.216 1.00 93.31 79 THR A C 1
ATOM 630 O O . THR A 1 79 ? -5.632 11.257 -2.729 1.00 93.31 79 THR A O 1
ATOM 633 N N . PRO A 1 80 ? -6.891 12.560 -1.409 1.00 95.25 80 PRO A N 1
ATOM 634 C CA . PRO A 1 80 ? -5.792 13.469 -1.076 1.00 95.25 80 PRO A CA 1
ATOM 635 C C . PRO A 1 80 ? -4.610 12.801 -0.352 1.00 95.25 80 PRO A C 1
ATOM 637 O O . PRO A 1 80 ? -3.568 13.430 -0.177 1.00 95.25 80 PRO A O 1
ATOM 640 N N . LEU A 1 81 ? -4.752 11.545 0.091 1.00 91.69 81 LEU A N 1
ATOM 641 C CA . LEU A 1 81 ? -3.676 10.787 0.729 1.00 91.69 81 LEU A CA 1
ATOM 642 C C . LEU A 1 81 ? -2.658 10.232 -0.275 1.00 91.69 81 LEU A C 1
ATOM 644 O O . LEU A 1 81 ? -1.593 9.790 0.156 1.00 91.69 81 LEU A O 1
ATOM 648 N N . GLY A 1 82 ? -2.934 10.289 -1.582 1.00 92.44 82 GLY A N 1
ATOM 649 C CA . GLY A 1 82 ? -2.076 9.746 -2.637 1.00 92.44 82 GLY A CA 1
ATOM 650 C C . GLY A 1 82 ? -0.585 10.046 -2.486 1.00 92.44 82 GLY A C 1
ATOM 651 O O . GLY A 1 82 ? 0.212 9.109 -2.391 1.00 92.44 82 GLY A O 1
ATOM 652 N N . PRO A 1 83 ? -0.170 11.320 -2.352 1.00 94.38 83 PRO A N 1
ATOM 653 C CA . PRO A 1 83 ? 1.240 11.666 -2.175 1.00 94.38 83 PRO A CA 1
ATOM 654 C C . PRO A 1 83 ? 1.880 11.034 -0.929 1.00 94.38 83 PRO A C 1
ATOM 656 O O . PRO A 1 83 ? 3.040 10.620 -0.965 1.00 94.38 83 PRO A O 1
ATOM 659 N N . HIS A 1 84 ? 1.130 10.926 0.172 1.00 95.06 84 HIS A N 1
ATOM 660 C CA . HIS A 1 84 ? 1.614 10.318 1.414 1.00 95.06 84 HIS A CA 1
ATOM 661 C C . HIS A 1 84 ? 1.755 8.801 1.284 1.00 95.06 84 HIS A C 1
ATOM 663 O O . HIS A 1 84 ? 2.750 8.233 1.733 1.00 95.06 84 HIS A O 1
ATOM 669 N N . MET A 1 85 ? 0.792 8.158 0.627 1.00 94.06 85 MET A N 1
ATOM 670 C CA . MET A 1 85 ? 0.786 6.719 0.371 1.00 94.06 85 MET A CA 1
ATOM 671 C C . MET A 1 85 ? 1.939 6.322 -0.556 1.00 94.06 85 MET A C 1
ATOM 673 O O . MET A 1 85 ? 2.704 5.416 -0.232 1.00 94.06 85 MET A O 1
ATOM 677 N N . LEU A 1 86 ? 2.164 7.081 -1.634 1.00 91.69 86 LEU A N 1
ATOM 678 C CA . LEU A 1 86 ? 3.318 6.901 -2.519 1.00 91.69 86 LEU A CA 1
ATOM 679 C C . LEU A 1 86 ? 4.646 7.098 -1.780 1.00 91.69 86 LEU A C 1
ATOM 681 O O . LEU A 1 86 ? 5.571 6.306 -1.955 1.00 91.69 86 LEU A O 1
ATOM 685 N N . GLY A 1 87 ? 4.748 8.123 -0.928 1.00 93.31 87 GLY A N 1
ATOM 686 C CA . GLY A 1 87 ? 5.931 8.340 -0.093 1.00 93.31 87 GLY A CA 1
ATOM 687 C C . GLY A 1 87 ? 6.199 7.168 0.857 1.00 93.31 87 GLY A C 1
ATOM 688 O O . GLY A 1 87 ? 7.342 6.723 0.987 1.00 93.31 87 GLY A O 1
ATOM 689 N N . TYR A 1 88 ? 5.146 6.625 1.469 1.00 94.00 88 TYR A N 1
ATOM 690 C CA . TYR A 1 88 ? 5.223 5.456 2.342 1.00 94.00 88 TYR A CA 1
ATOM 691 C C . TYR A 1 88 ?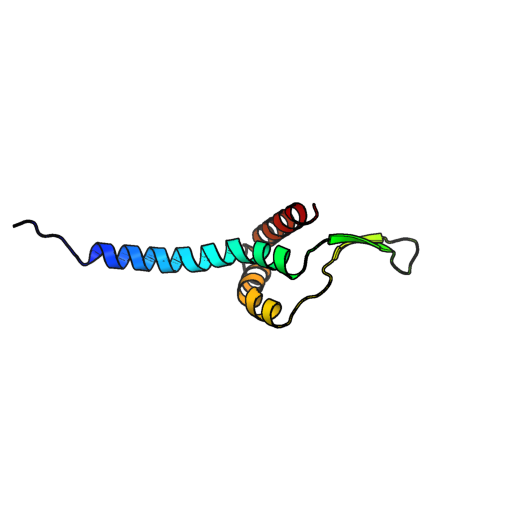 5.652 4.190 1.587 1.00 94.00 88 TYR A C 1
ATOM 693 O O . TYR A 1 88 ? 6.553 3.477 2.032 1.00 94.00 88 TYR A O 1
ATOM 701 N N . GLN A 1 89 ? 5.081 3.944 0.407 1.00 92.81 89 GLN A N 1
ATOM 702 C CA . GLN A 1 89 ? 5.467 2.833 -0.461 1.00 92.81 89 GLN A CA 1
ATOM 703 C C . GLN A 1 89 ? 6.930 2.940 -0.911 1.00 92.81 89 GLN A C 1
ATOM 705 O O . GLN A 1 89 ? 7.679 1.969 -0.820 1.00 92.81 89 GLN A O 1
ATOM 710 N N . GLN A 1 90 ? 7.376 4.126 -1.334 1.00 91.50 90 GLN A N 1
ATOM 711 C CA . GLN A 1 90 ? 8.771 4.358 -1.715 1.00 91.50 90 GLN A CA 1
ATOM 712 C C . GLN A 1 90 ? 9.739 4.166 -0.544 1.00 91.50 90 GLN A C 1
ATOM 714 O O . GLN A 1 90 ? 10.853 3.684 -0.747 1.00 91.50 90 GLN A O 1
ATOM 719 N N . TRP A 1 91 ? 9.345 4.557 0.670 1.00 93.44 91 TRP A N 1
ATOM 720 C CA . TRP A 1 91 ? 10.138 4.305 1.871 1.00 93.44 91 TRP A CA 1
ATOM 721 C C . TRP A 1 91 ? 10.321 2.801 2.112 1.00 93.44 91 TRP A C 1
ATOM 723 O O . TRP A 1 91 ? 11.451 2.363 2.330 1.00 93.44 91 TRP A O 1
ATOM 733 N N . TRP A 1 92 ? 9.253 2.010 1.980 1.00 93.81 92 TRP A N 1
ATOM 734 C CA . TRP A 1 92 ? 9.331 0.550 2.057 1.00 93.81 92 TRP A CA 1
ATOM 735 C C . TRP A 1 92 ? 10.231 -0.038 0.978 1.00 93.81 92 TRP A C 1
ATOM 737 O O . TRP A 1 92 ? 11.122 -0.818 1.290 1.00 93.81 92 TRP A O 1
ATOM 747 N N . TRP A 1 93 ? 10.075 0.376 -0.277 1.00 91.31 93 TRP A N 1
ATOM 748 C CA . TRP A 1 93 ? 10.920 -0.116 -1.365 1.00 91.31 93 TRP A CA 1
ATOM 749 C C . TRP A 1 93 ? 12.410 0.143 -1.112 1.00 91.31 93 TRP A C 1
ATOM 751 O O . TRP A 1 93 ? 13.215 -0.770 -1.252 1.00 91.31 93 TRP A O 1
ATOM 761 N N . LYS A 1 94 ? 12.775 1.332 -0.609 1.00 90.12 94 LYS A N 1
ATOM 762 C CA . LYS A 1 94 ? 14.154 1.630 -0.170 1.00 90.12 94 LYS A CA 1
ATOM 763 C C . LYS A 1 94 ? 14.637 0.731 0.966 1.00 90.12 94 LYS A C 1
ATOM 765 O O . LYS A 1 94 ? 15.833 0.474 1.067 1.00 90.12 94 LYS A O 1
ATOM 770 N N . LEU A 1 95 ? 13.741 0.316 1.860 1.00 90.56 95 LEU A N 1
ATOM 771 C CA . LEU A 1 95 ? 14.080 -0.585 2.957 1.00 90.56 95 LEU A CA 1
ATOM 772 C C . LEU A 1 95 ? 14.368 -2.007 2.450 1.00 90.56 95 LEU A C 1
ATOM 774 O O . LEU A 1 95 ? 15.234 -2.673 3.010 1.00 90.56 95 LEU A O 1
ATOM 778 N N . CYS A 1 96 ? 13.660 -2.437 1.405 1.00 87.38 96 CYS A N 1
ATOM 779 C CA . CYS A 1 96 ? 13.719 -3.786 0.840 1.00 87.38 96 CYS A CA 1
ATOM 780 C C . CYS A 1 96 ? 14.811 -3.979 -0.229 1.00 87.38 96 CYS A C 1
ATOM 782 O O . CYS A 1 96 ? 15.178 -5.113 -0.503 1.00 87.38 96 CYS A O 1
ATOM 784 N N . ASP A 1 97 ? 15.335 -2.897 -0.811 1.00 81.50 97 ASP A N 1
ATOM 785 C CA . ASP A 1 97 ? 16.428 -2.881 -1.808 1.00 81.50 97 ASP A CA 1
ATOM 786 C C . ASP A 1 97 ? 17.833 -3.092 -1.194 1.00 81.50 97 ASP A C 1
ATOM 788 O O . ASP A 1 97 ? 18.846 -2.770 -1.811 1.00 81.50 97 ASP A O 1
ATOM 792 N N . LYS A 1 98 ? 17.909 -3.575 0.052 1.00 60.25 98 LYS A N 1
ATOM 793 C CA . LYS A 1 98 ? 19.158 -3.885 0.767 1.00 60.25 98 LYS A CA 1
ATOM 794 C C . LYS A 1 98 ? 19.444 -5.378 0.740 1.00 60.25 98 LYS A C 1
ATOM 796 O O . LYS A 1 98 ? 20.638 -5.720 0.610 1.00 60.25 98 LYS A O 1
#

Foldseek 3Di:
DDPPPPPPVVVVVVVCCVVVVVVVLLLCLLVVCCVPFVWAFDQDCDPDNPDRDTDIDTDDDDPVNVVSCVVVVCCLPVHPCVVVSVVSSVVSSVVSND

Secondary structure (DSSP, 8-state):
------HHHHHHHHHHHHHHHHHHHHHHHHHHHHHHH--EEEEEE-SSTT-EEEEEE-S---HHHHHHHHHHHHHHHHSTTHHHHHHHHHHHHHHH--

Mean predicted aligned error: 8.95 Å

pLDDT: mean 83.29, std 15.53, range [35.5, 96.0]

Radius of gyration: 20.21 Å; Cα contacts (8 Å, |Δi|>4): 69; chains: 1; bounding box: 47×26×70 Å

Sequence (98 aa):
MSTTHPGKSHIATWALLLLAVPLLYVLTVPAVMCIVVRPRWSGMASARPSKTTKGWVTDHWPDWLNVYCEPYNWLVDETPLGPHMLGYQQWWWKLCDK

Nearest PDB structures (foldseek):
  6o8z-assembly1_g  TM=2.355E-01  e=6.026E+00  Enterococcus faecalis

Organism: NCBI:txid748857

Solvent-accessible surface area (backbone atoms only — not comparable to full-atom values): 5827 Å² total; per-residue (Å²): 136,83,84,77,74,73,70,64,59,57,54,53,51,51,55,47,49,71,51,47,52,59,51,51,50,63,68,42,48,46,57,51,49,38,74,70,28,53,41,36,82,42,68,47,76,43,98,50,97,86,48,67,55,70,44,81,46,64,83,58,84,58,71,70,55,54,64,71,40,45,71,56,49,48,43,36,75,77,39,94,52,16,70,60,49,52,51,52,38,53,51,43,39,64,66,61,58,112